Protein AF-A0A7S1QAI5-F1 (afdb_monomer)

InterPro domains:
  IPR000489 Pterin-binding domain [PF00809] (3-99)
  IPR011005 Dihydropteroate synthase-like superfamily [G3DSA:3.20.20.20] (1-99)
  IPR011005 Dihydropteroate synthase-like superfamily [SSF51717] (1-99)
  IPR050554 Methionine Synthase/Corrinoid [PTHR45833] (1-99)

Foldseek 3Di:
DPDDLQALVSLQVVLLVVLCCCCVPVVHDQLPAEDESEQAAPPPPDPSRPCRLVSSVNSVVVCCVNRPNHHYDYDLQNHCVSVPPPVVVSVVSSVVSVD

Mean predicted aligned error: 3.64 Å

pLDDT: mean 92.82, std 7.51, range [49.56, 97.62]

Structure (mmCIF, N/CA/C/O backbone):
data_AF-A0A7S1QAI5-F1
#
_entry.id   AF-A0A7S1QAI5-F1
#
loop_
_atom_site.group_PDB
_atom_site.id
_atom_site.type_symbol
_atom_site.label_atom_id
_atom_site.label_alt_id
_atom_site.label_comp_id
_atom_site.label_asym_id
_atom_site.label_entity_id
_atom_site.label_seq_id
_atom_site.pdbx_PDB_ins_code
_atom_site.Cartn_x
_atom_site.Cartn_y
_atom_site.Cartn_z
_atom_site.occupancy
_atom_site.B_iso_or_equiv
_atom_site.auth_seq_id
_atom_site.auth_comp_id
_atom_site.auth_asym_id
_atom_site.auth_atom_id
_atom_site.pdbx_PDB_model_num
ATOM 1 N N . GLU A 1 1 ? 2.004 20.059 6.669 1.00 49.56 1 GLU A N 1
ATOM 2 C CA . GLU A 1 1 ? 2.314 18.613 6.746 1.00 49.56 1 GLU A CA 1
ATOM 3 C C . GLU A 1 1 ? 3.721 18.375 6.203 1.00 49.56 1 GLU A C 1
ATOM 5 O O . GLU A 1 1 ? 4.149 19.158 5.364 1.00 49.56 1 GLU A O 1
ATOM 10 N N . GLN A 1 2 ? 4.462 17.381 6.707 1.00 57.97 2 GLN A N 1
ATOM 11 C CA . GLN A 1 2 ? 5.863 17.122 6.322 1.00 57.97 2 GLN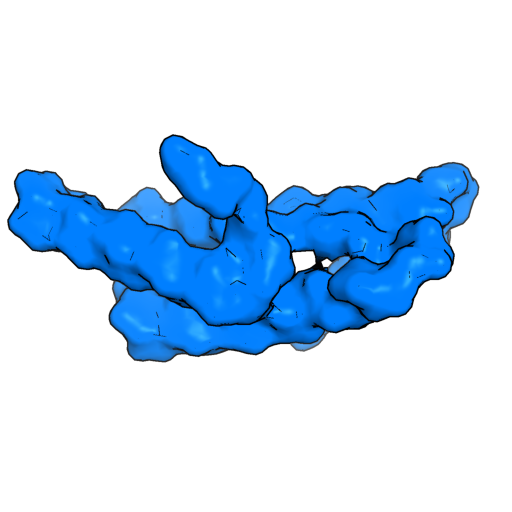 A CA 1
ATOM 12 C C . GLN A 1 2 ? 5.987 16.196 5.094 1.00 57.97 2 GLN A C 1
ATOM 14 O O . GLN A 1 2 ? 6.603 15.142 5.168 1.00 57.97 2 GLN A O 1
ATOM 19 N N . GLY A 1 3 ? 5.402 16.588 3.960 1.00 66.62 3 GLY A N 1
ATOM 20 C CA . GLY A 1 3 ? 5.604 15.884 2.686 1.00 66.62 3 GLY A CA 1
ATOM 21 C C . GLY A 1 3 ? 4.980 14.482 2.590 1.00 66.62 3 GLY A C 1
A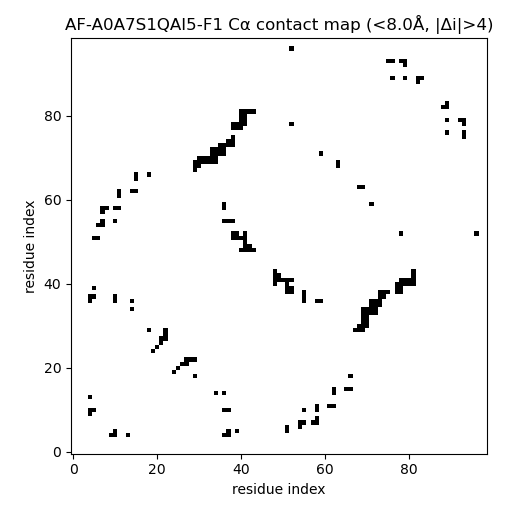TOM 22 O O . GLY A 1 3 ? 4.089 14.117 3.358 1.00 66.62 3 GLY A O 1
ATOM 23 N N . GLN A 1 4 ? 5.417 13.726 1.578 1.00 70.81 4 GLN A N 1
ATOM 24 C CA . GLN A 1 4 ? 4.887 12.410 1.209 1.00 70.81 4 GLN A CA 1
ATOM 25 C C . GLN A 1 4 ? 5.487 11.291 2.073 1.00 70.81 4 GLN A C 1
ATOM 27 O O . GLN A 1 4 ? 6.692 11.260 2.305 1.00 70.81 4 GLN A O 1
ATOM 32 N N . ALA A 1 5 ? 4.655 10.330 2.489 1.00 73.50 5 ALA A N 1
ATOM 33 C CA . ALA A 1 5 ? 5.083 9.141 3.229 1.00 73.50 5 ALA A CA 1
ATOM 34 C C . ALA A 1 5 ? 5.849 8.160 2.318 1.00 73.50 5 ALA A C 1
ATOM 36 O O . ALA A 1 5 ? 5.264 7.224 1.752 1.00 73.50 5 ALA A O 1
ATOM 37 N N . ALA A 1 6 ? 7.142 8.424 2.130 1.00 77.44 6 ALA A N 1
ATOM 38 C CA . ALA A 1 6 ? 8.019 7.633 1.273 1.00 77.44 6 ALA A CA 1
ATOM 39 C C . ALA A 1 6 ? 8.630 6.433 2.010 1.00 77.44 6 ALA A C 1
ATOM 41 O O . ALA A 1 6 ? 8.679 5.348 1.438 1.00 77.44 6 ALA A O 1
ATOM 42 N N . THR A 1 7 ? 9.022 6.601 3.277 1.00 86.88 7 THR A N 1
ATOM 43 C CA . THR A 1 7 ? 9.661 5.548 4.082 1.00 86.88 7 THR A CA 1
ATOM 44 C C . THR A 1 7 ? 8.644 4.622 4.744 1.00 86.88 7 THR A C 1
ATOM 46 O O . THR A 1 7 ? 7.478 4.981 4.947 1.00 86.88 7 THR A O 1
ATOM 49 N N . PHE A 1 8 ? 9.097 3.426 5.117 1.00 90.62 8 PHE A N 1
ATOM 50 C CA . PHE A 1 8 ? 8.338 2.470 5.921 1.00 90.62 8 PHE A CA 1
ATOM 51 C C . PHE A 1 8 ? 7.787 3.104 7.213 1.00 90.62 8 PHE A C 1
ATOM 53 O O . PHE A 1 8 ? 6.588 3.012 7.499 1.00 90.62 8 PHE A O 1
ATOM 60 N N . GLU A 1 9 ? 8.633 3.818 7.959 1.00 92.50 9 GLU A N 1
ATOM 61 C CA . GLU A 1 9 ? 8.284 4.439 9.238 1.00 92.50 9 GLU A CA 1
ATOM 62 C C . GLU A 1 9 ? 7.205 5.511 9.073 1.00 92.50 9 GLU A C 1
ATOM 64 O O . GLU A 1 9 ? 6.272 5.588 9.879 1.00 92.50 9 GLU A O 1
ATOM 69 N N . ASP A 1 10 ? 7.294 6.323 8.017 1.00 91.81 10 ASP A N 1
ATOM 70 C CA . ASP A 1 10 ? 6.308 7.368 7.762 1.00 91.81 10 ASP A CA 1
ATOM 71 C C . ASP A 1 10 ? 4.945 6.789 7.394 1.00 91.81 10 ASP A C 1
ATOM 73 O O . ASP A 1 10 ? 3.927 7.254 7.924 1.00 91.81 10 ASP A O 1
ATOM 77 N N . LYS A 1 11 ? 4.912 5.748 6.550 1.00 93.56 11 LYS A N 1
ATOM 78 C CA . LYS A 1 11 ? 3.669 5.054 6.170 1.00 93.56 11 LYS A CA 1
ATOM 79 C C . LYS A 1 11 ? 2.934 4.548 7.414 1.00 93.56 11 LYS A C 1
ATOM 81 O O . LYS A 1 11 ? 1.746 4.834 7.589 1.00 93.56 11 LYS A O 1
ATOM 86 N N . ILE A 1 12 ? 3.648 3.884 8.324 1.00 95.38 12 ILE A N 1
ATOM 87 C CA . ILE A 1 12 ? 3.081 3.359 9.574 1.00 95.38 12 ILE A CA 1
ATOM 88 C C . ILE A 1 12 ? 2.612 4.489 10.486 1.00 95.38 12 ILE A C 1
ATOM 90 O O . ILE A 1 12 ? 1.458 4.501 10.925 1.00 95.38 12 ILE A O 1
ATOM 94 N N . ARG A 1 13 ? 3.491 5.458 10.765 1.00 95.19 13 ARG A N 1
ATOM 95 C CA . ARG A 1 13 ? 3.222 6.562 11.696 1.00 95.19 13 ARG A CA 1
ATOM 96 C C . ARG A 1 13 ? 1.964 7.331 11.301 1.00 95.19 13 ARG A C 1
ATOM 98 O O . ARG A 1 13 ? 1.156 7.680 12.169 1.00 95.19 13 ARG A O 1
ATOM 105 N N . ILE A 1 14 ? 1.789 7.596 10.007 1.00 94.44 14 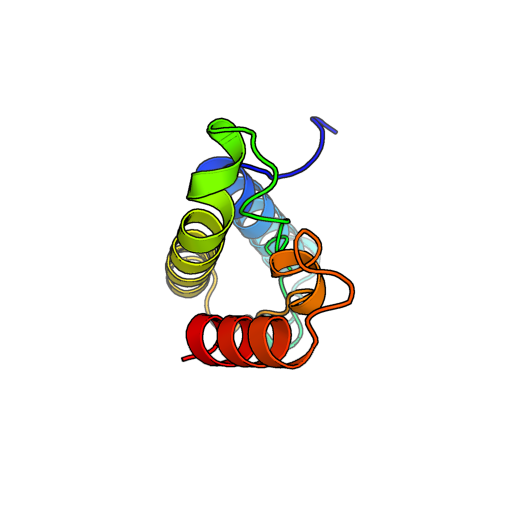ILE A N 1
ATOM 106 C CA . ILE A 1 14 ? 0.647 8.347 9.475 1.00 94.44 14 ILE A CA 1
ATOM 107 C C . ILE A 1 14 ? -0.638 7.516 9.536 1.00 94.44 14 ILE A C 1
ATOM 109 O O . ILE A 1 14 ? -1.652 8.022 10.032 1.00 94.44 14 ILE A O 1
ATOM 113 N N . CYS A 1 15 ? -0.609 6.248 9.118 1.00 95.88 15 CYS A N 1
ATOM 114 C CA . CYS A 1 15 ? -1.794 5.385 9.157 1.00 95.88 15 CYS A CA 1
ATOM 115 C C . CYS A 1 15 ? -2.258 5.128 10.596 1.00 95.88 15 CYS A C 1
ATOM 117 O O . CYS A 1 15 ? -3.430 5.327 10.909 1.00 95.88 15 CYS A O 1
ATOM 119 N N . GLN A 1 16 ? -1.343 4.812 11.517 1.00 96.12 16 GLN A N 1
ATOM 120 C CA . GLN A 1 16 ? -1.677 4.598 12.928 1.00 96.12 16 GLN A CA 1
ATOM 121 C C . GLN A 1 16 ? -2.236 5.858 13.595 1.00 96.12 16 GLN A C 1
ATOM 123 O O . GLN A 1 16 ? -3.178 5.787 14.389 1.00 96.12 16 GLN A O 1
ATOM 128 N N . ARG A 1 17 ? -1.676 7.035 13.284 1.00 95.69 17 ARG A N 1
ATOM 129 C CA . ARG A 1 17 ? -2.222 8.307 13.773 1.00 95.69 17 ARG A CA 1
ATOM 130 C C . ARG A 1 17 ? -3.640 8.527 13.247 1.00 95.69 17 ARG A C 1
ATOM 132 O O . ARG A 1 17 ? -4.506 8.908 14.030 1.00 95.69 17 ARG A O 1
ATOM 139 N N . SER A 1 18 ? -3.873 8.272 11.963 1.00 95.94 18 SER A N 1
ATOM 140 C CA . SER A 1 18 ? -5.187 8.426 11.328 1.00 95.94 18 SER A CA 1
ATOM 141 C C . SER A 1 18 ? -6.210 7.453 11.913 1.00 95.94 18 SER A C 1
ATOM 143 O O . SER A 1 18 ? -7.292 7.878 12.305 1.00 95.94 18 SER A O 1
ATOM 145 N N . TYR A 1 19 ? -5.831 6.186 12.101 1.00 97.06 19 TYR A N 1
ATOM 146 C CA . TYR A 1 19 ? -6.657 5.171 12.755 1.00 97.06 19 TYR A CA 1
ATOM 147 C C . TYR A 1 19 ? -7.096 5.611 14.156 1.00 97.06 19 TYR A C 1
ATOM 149 O O . TYR A 1 19 ? -8.284 5.593 14.470 1.00 97.06 19 TYR A O 1
ATOM 157 N N . ARG A 1 20 ? -6.155 6.085 14.989 1.00 96.38 20 ARG A N 1
ATOM 158 C CA . ARG A 1 20 ? -6.476 6.599 16.332 1.00 96.38 20 ARG A CA 1
ATOM 159 C C . ARG A 1 20 ? -7.434 7.785 16.283 1.00 96.38 20 ARG A C 1
ATOM 161 O O . ARG A 1 20 ? -8.350 7.853 17.090 1.00 96.38 20 ARG A O 1
ATOM 168 N N . LEU A 1 21 ? -7.245 8.716 15.349 1.00 96.44 21 LEU A N 1
ATOM 169 C CA . LEU A 1 21 ? -8.138 9.869 15.216 1.00 96.44 21 LEU A CA 1
ATOM 170 C C . LEU A 1 21 ? -9.556 9.444 14.815 1.00 96.44 21 LEU A C 1
ATOM 172 O O . LEU A 1 21 ? -10.510 9.886 15.450 1.00 96.44 21 LEU A O 1
ATOM 176 N N . LEU A 1 22 ? -9.687 8.563 13.821 1.00 96.94 22 LEU A N 1
ATOM 177 C CA . LEU A 1 22 ? -10.975 8.063 13.337 1.00 96.94 22 LEU A CA 1
ATOM 178 C C . LEU A 1 22 ? -11.716 7.257 14.414 1.00 96.94 22 LEU A C 1
ATOM 180 O O . LEU A 1 22 ? -12.899 7.489 14.650 1.00 96.94 22 LEU A O 1
ATOM 184 N N . ARG A 1 23 ? -11.015 6.368 15.128 1.00 95.38 23 ARG A N 1
ATOM 185 C CA . ARG A 1 23 ? -11.615 5.544 16.189 1.00 95.38 23 ARG A CA 1
ATOM 186 C C . ARG A 1 23 ? -11.941 6.348 17.443 1.00 95.38 23 ARG A C 1
ATOM 188 O O . ARG A 1 23 ? -13.039 6.231 17.966 1.00 95.38 23 ARG A O 1
ATOM 195 N N . SER A 1 24 ? -11.013 7.165 17.941 1.00 93.31 24 SER A N 1
ATOM 196 C CA . SER A 1 24 ? -11.185 7.818 19.245 1.00 93.31 24 SER A CA 1
ATOM 197 C C . SER A 1 24 ? -12.028 9.088 19.198 1.00 93.31 24 SER A C 1
ATOM 199 O O . SER A 1 24 ? -12.621 9.436 20.213 1.00 93.31 24 SER A O 1
ATOM 201 N N . LYS A 1 25 ? -12.060 9.815 18.072 1.00 92.19 25 LYS A N 1
ATOM 202 C CA . LYS A 1 25 ? -12.796 11.090 17.989 1.00 92.19 25 LYS A CA 1
ATOM 203 C C . LYS A 1 25 ? -14.144 10.982 17.293 1.00 92.19 25 LYS A C 1
ATOM 205 O O . LYS A 1 25 ? -15.008 11.807 17.562 1.00 92.19 25 LYS A O 1
ATOM 210 N N . LEU A 1 26 ? -14.293 10.024 16.380 1.00 92.94 26 LEU A N 1
ATOM 211 C CA . LEU A 1 26 ? -15.469 9.913 15.513 1.00 92.94 26 LEU A CA 1
ATOM 212 C C . LEU A 1 26 ? -16.200 8.574 15.668 1.00 92.94 26 LEU A C 1
ATOM 214 O O . LEU A 1 26 ? -17.211 8.382 15.005 1.00 92.94 26 LEU A O 1
ATOM 218 N N . ASP A 1 27 ? -15.673 7.657 16.491 1.00 93.62 27 ASP A N 1
ATOM 219 C CA . ASP A 1 27 ? -16.118 6.258 16.595 1.00 93.62 27 ASP A CA 1
ATOM 220 C C . ASP A 1 27 ? -16.359 5.597 15.227 1.00 93.62 27 ASP A C 1
ATOM 222 O O . ASP A 1 27 ? -17.306 4.848 15.002 1.00 93.62 27 ASP A O 1
ATOM 226 N N . PHE A 1 28 ? -15.480 5.901 14.272 1.00 96.94 28 PHE A N 1
ATOM 227 C CA . PHE A 1 28 ? -15.619 5.412 12.909 1.00 96.94 28 PHE A CA 1
ATOM 228 C C . PHE A 1 28 ? -15.431 3.893 12.881 1.00 96.94 28 PHE A C 1
ATOM 230 O O . PHE A 1 28 ? -14.505 3.370 13.509 1.00 96.94 28 PHE A O 1
ATOM 237 N N . ASN A 1 29 ? -16.280 3.169 12.159 1.00 96.88 29 ASN A N 1
ATOM 238 C CA . ASN A 1 29 ? -16.159 1.721 12.045 1.00 96.88 29 ASN A CA 1
ATOM 239 C C . ASN A 1 29 ? -14.855 1.360 11.301 1.00 96.88 29 ASN A C 1
ATOM 241 O O . ASN A 1 29 ? -14.651 1.817 10.177 1.00 96.88 29 ASN A O 1
ATOM 245 N N . PRO A 1 30 ? -13.952 0.553 11.891 1.00 96.62 30 PRO A N 1
ATOM 246 C CA . PRO A 1 30 ? -12.672 0.237 11.264 1.00 96.62 30 PRO A CA 1
ATOM 247 C C . PRO A 1 30 ? -12.809 -0.525 9.940 1.00 96.62 30 PRO A C 1
ATOM 249 O O . PRO A 1 30 ? -11.947 -0.362 9.082 1.00 96.62 30 PRO A O 1
ATOM 252 N N . ALA A 1 31 ? -13.893 -1.289 9.751 1.00 96.75 31 ALA A N 1
ATOM 253 C CA . ALA A 1 31 ? -14.167 -1.997 8.497 1.00 96.75 31 ALA A CA 1
ATOM 254 C C . ALA A 1 31 ? -14.394 -1.052 7.305 1.00 96.75 31 ALA A C 1
ATOM 256 O O . ALA A 1 31 ? -14.161 -1.442 6.164 1.00 96.75 31 ALA A O 1
ATOM 257 N N . ASP A 1 32 ? -14.777 0.197 7.581 1.00 97.25 32 ASP A N 1
ATOM 258 C CA . ASP A 1 32 ? -14.994 1.237 6.575 1.00 97.25 32 ASP A CA 1
ATOM 259 C C . ASP A 1 32 ? -13.719 2.064 6.306 1.00 97.25 32 ASP A C 1
ATOM 261 O O . ASP A 1 32 ? -13.726 2.992 5.495 1.00 97.25 32 ASP A O 1
ATOM 265 N N . ILE A 1 33 ? -12.601 1.752 6.977 1.00 97.56 33 ILE A N 1
ATOM 266 C CA . ILE A 1 33 ? -11.314 2.424 6.776 1.00 97.56 33 ILE A CA 1
ATOM 267 C C . ILE A 1 33 ? -10.506 1.667 5.721 1.00 97.56 33 ILE A C 1
ATOM 269 O O . ILE A 1 33 ? -10.144 0.502 5.907 1.00 97.56 33 ILE A O 1
ATOM 273 N N . ILE A 1 34 ? -10.152 2.369 4.644 1.00 97.50 34 ILE A N 1
ATOM 274 C CA . ILE A 1 34 ? -9.230 1.887 3.613 1.00 97.50 34 ILE A CA 1
ATOM 275 C C . ILE A 1 34 ? -7.973 2.755 3.648 1.00 97.50 34 ILE A C 1
ATOM 277 O O . ILE A 1 34 ? -8.039 3.953 3.370 1.00 97.50 34 ILE A O 1
ATOM 281 N N . PHE A 1 35 ? -6.827 2.163 3.978 1.00 96.94 35 PHE A N 1
ATOM 282 C CA . PHE A 1 35 ? -5.544 2.859 3.915 1.00 96.94 35 PHE A CA 1
ATOM 283 C C . PHE A 1 35 ? -4.873 2.680 2.556 1.00 96.94 35 PHE A C 1
ATOM 285 O O . PHE A 1 35 ? -4.711 1.558 2.080 1.00 96.94 35 PHE A O 1
ATOM 292 N N . ASP A 1 36 ? -4.414 3.789 1.978 1.00 94.50 36 ASP A N 1
ATOM 293 C CA . ASP A 1 36 ? -3.437 3.785 0.890 1.00 94.50 36 ASP A CA 1
ATOM 294 C C . ASP A 1 36 ? -2.051 4.094 1.468 1.00 94.50 36 ASP A C 1
ATOM 296 O O . ASP A 1 36 ? -1.808 5.177 2.004 1.00 94.50 36 ASP A O 1
ATOM 300 N N . CYS A 1 37 ? -1.145 3.117 1.398 1.00 90.69 37 CYS A N 1
ATOM 301 C CA . CYS A 1 37 ? 0.223 3.247 1.910 1.00 90.69 37 CYS A CA 1
ATOM 302 C C . CYS A 1 37 ? 1.199 3.812 0.862 1.00 90.69 37 CYS A C 1
ATOM 304 O O . CYS A 1 37 ? 2.410 3.728 1.054 1.00 90.69 37 CYS A O 1
ATOM 306 N N . ASN A 1 38 ? 0.695 4.400 -0.226 1.00 90.62 38 ASN A N 1
ATOM 307 C CA . ASN A 1 38 ? 1.425 4.950 -1.366 1.00 90.62 38 ASN A CA 1
ATOM 308 C C . ASN A 1 38 ? 2.318 3.920 -2.067 1.00 90.62 38 ASN A C 1
ATOM 310 O O . ASN A 1 38 ? 3.488 3.750 -1.710 1.00 90.62 38 ASN A O 1
ATOM 314 N N . VAL A 1 39 ? 1.792 3.296 -3.121 1.00 92.75 39 VAL A N 1
ATOM 315 C CA . VAL A 1 39 ? 2.611 2.557 -4.094 1.00 92.75 39 VAL A CA 1
ATOM 316 C C . VAL A 1 39 ? 3.398 3.567 -4.932 1.00 92.75 39 VAL A C 1
ATOM 318 O O . VAL A 1 39 ? 2.807 4.377 -5.653 1.00 92.75 39 VAL A O 1
ATOM 321 N N . LEU A 1 40 ? 4.727 3.533 -4.819 1.00 93.69 40 LEU A N 1
ATOM 322 C CA . LEU A 1 40 ? 5.639 4.449 -5.508 1.00 93.69 40 LEU A CA 1
ATOM 323 C C . LEU A 1 40 ? 6.398 3.739 -6.628 1.00 93.69 40 LEU A C 1
ATOM 325 O O . LEU A 1 40 ? 6.563 2.520 -6.622 1.00 93.69 40 LEU A O 1
ATOM 329 N N . THR A 1 41 ? 6.864 4.529 -7.590 1.00 94.75 41 THR A N 1
ATOM 330 C CA . THR A 1 41 ? 7.608 4.031 -8.749 1.00 94.75 41 THR A CA 1
ATOM 331 C C . THR A 1 41 ? 8.961 3.461 -8.331 1.00 94.75 41 THR A C 1
ATOM 333 O O . THR A 1 41 ? 9.719 4.136 -7.637 1.00 94.75 41 THR A O 1
ATOM 336 N N . ILE A 1 42 ? 9.293 2.264 -8.818 1.00 94.75 42 ILE A N 1
ATOM 337 C CA . ILE A 1 42 ? 10.619 1.647 -8.657 1.00 94.75 42 ILE A CA 1
ATOM 338 C C . ILE A 1 42 ? 11.400 1.651 -9.976 1.00 94.75 42 ILE A C 1
ATOM 340 O O . ILE A 1 42 ? 10.865 1.995 -11.033 1.00 94.75 42 ILE A O 1
ATOM 344 N N . ALA A 1 43 ? 12.677 1.259 -9.924 1.00 93.88 43 ALA A N 1
ATOM 345 C CA . ALA A 1 43 ? 13.562 1.191 -11.091 1.00 93.88 43 ALA A CA 1
ATOM 346 C C . ALA A 1 43 ? 13.687 2.527 -11.854 1.00 93.88 43 ALA A C 1
ATOM 348 O O . ALA A 1 43 ? 13.797 2.556 -13.076 1.00 93.88 43 ALA A O 1
ATOM 349 N N . THR A 1 44 ? 13.680 3.648 -11.132 1.00 93.62 44 THR A N 1
ATOM 350 C CA . THR A 1 44 ? 13.795 4.997 -11.715 1.00 93.62 44 THR A CA 1
ATOM 351 C C . THR A 1 44 ? 15.238 5.405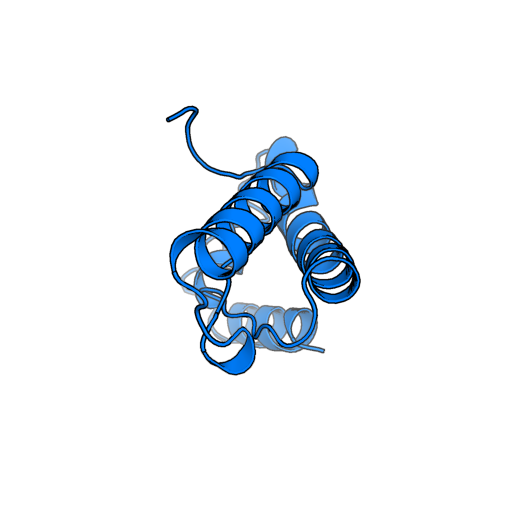 -12.037 1.00 93.62 44 THR A C 1
ATOM 353 O O . THR A 1 44 ? 15.466 6.532 -12.463 1.00 93.62 44 THR A O 1
ATOM 356 N N . GLY A 1 45 ? 16.223 4.543 -11.761 1.00 93.38 45 GLY A N 1
ATOM 357 C CA . GLY A 1 45 ? 17.654 4.874 -11.819 1.00 93.38 45 GLY A CA 1
ATOM 358 C C . GLY A 1 45 ? 18.206 5.562 -10.563 1.00 93.38 45 GLY A C 1
ATOM 359 O O . GLY A 1 45 ? 19.388 5.887 -10.528 1.00 93.38 45 GLY A O 1
ATOM 360 N N . LEU A 1 46 ? 17.376 5.753 -9.533 1.00 92.81 46 LEU A N 1
ATOM 361 C CA . LEU A 1 46 ? 17.747 6.378 -8.262 1.00 92.81 46 LEU A CA 1
ATOM 362 C C . LEU A 1 46 ? 17.789 5.311 -7.149 1.00 92.81 46 LEU A C 1
ATOM 364 O O . LEU A 1 46 ? 16.754 4.683 -6.901 1.00 92.81 46 LEU A O 1
ATOM 368 N N . PRO A 1 47 ? 18.947 5.056 -6.502 1.00 92.56 47 PRO A N 1
ATOM 369 C CA . PRO A 1 47 ? 19.088 4.006 -5.489 1.00 92.56 47 PRO A CA 1
ATOM 370 C C . PRO A 1 47 ? 18.096 4.100 -4.325 1.00 92.56 47 PRO A C 1
ATOM 372 O O . PRO A 1 47 ? 17.640 3.074 -3.820 1.00 92.56 47 PRO A O 1
ATOM 375 N N . GLU A 1 48 ? 17.723 5.314 -3.931 1.00 87.81 48 GLU A N 1
ATOM 376 C CA . GLU A 1 48 ? 16.757 5.603 -2.872 1.00 87.81 48 GLU A CA 1
ATOM 377 C C . GLU A 1 48 ? 15.352 5.043 -3.149 1.00 87.81 48 GLU A C 1
ATOM 379 O O . GLU A 1 48 ? 14.593 4.806 -2.213 1.00 87.81 48 GLU A O 1
ATOM 384 N N . HIS A 1 49 ? 14.999 4.786 -4.413 1.00 92.69 49 HIS A N 1
ATOM 385 C CA . HIS A 1 49 ? 13.680 4.272 -4.794 1.00 92.69 49 HIS A CA 1
ATOM 386 C C . HIS A 1 49 ? 13.619 2.740 -4.835 1.00 92.69 49 HIS A C 1
ATOM 388 O O . HIS A 1 49 ? 12.539 2.167 -4.982 1.00 92.69 49 HIS A O 1
ATOM 394 N N . ASN A 1 50 ? 14.754 2.048 -4.696 1.00 92.44 50 ASN A N 1
ATOM 395 C CA . ASN A 1 50 ? 14.801 0.586 -4.783 1.00 92.44 50 ASN A CA 1
ATOM 396 C C . ASN A 1 50 ? 14.011 -0.096 -3.653 1.00 92.44 50 ASN A C 1
ATOM 398 O O . ASN A 1 50 ? 13.476 -1.185 -3.849 1.00 92.44 50 ASN A O 1
ATOM 402 N N . GLY A 1 51 ? 13.917 0.556 -2.489 1.00 92.31 51 GLY A N 1
ATOM 403 C CA . GLY A 1 51 ? 13.207 0.046 -1.313 1.00 92.31 51 GLY A CA 1
ATOM 404 C C . GLY A 1 51 ? 11.686 0.218 -1.356 1.00 92.31 51 GLY A C 1
ATOM 405 O O . GLY A 1 51 ? 10.976 -0.475 -0.637 1.00 92.31 51 GLY A O 1
ATOM 406 N N . TYR A 1 52 ? 11.138 1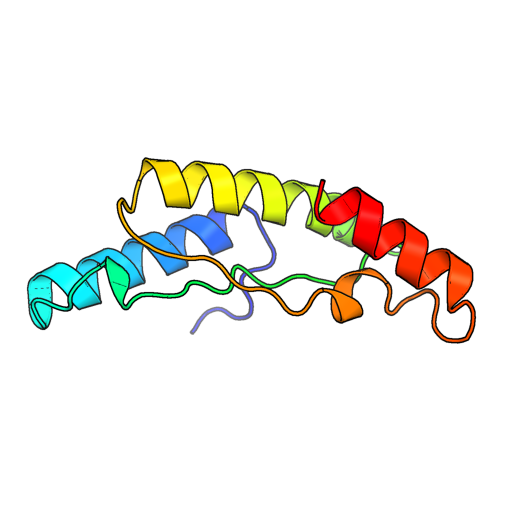.067 -2.229 1.00 94.31 52 TYR A N 1
ATOM 407 C CA . TYR A 1 52 ? 9.729 1.471 -2.124 1.00 94.31 52 TYR A CA 1
ATOM 408 C C . TYR A 1 52 ? 8.718 0.327 -2.229 1.00 94.31 52 TYR A C 1
ATOM 410 O O . TYR A 1 52 ? 7.680 0.364 -1.566 1.00 94.31 52 TYR A O 1
ATOM 418 N N . GLY A 1 53 ? 9.014 -0.695 -3.036 1.00 93.06 53 GLY A N 1
ATOM 419 C CA . GLY A 1 53 ? 8.148 -1.868 -3.149 1.00 93.06 53 GLY A CA 1
ATOM 420 C C . GLY A 1 53 ? 8.093 -2.675 -1.849 1.00 93.06 53 GLY A C 1
ATOM 421 O O . GLY A 1 53 ? 7.008 -3.000 -1.368 1.00 93.06 53 GLY A O 1
ATOM 422 N N . ILE A 1 54 ? 9.256 -2.953 -1.252 1.00 93.75 54 ILE A N 1
ATOM 423 C CA . ILE A 1 54 ? 9.331 -3.735 -0.014 1.00 93.75 54 ILE A CA 1
ATOM 424 C C . ILE A 1 54 ? 8.839 -2.926 1.192 1.00 93.75 54 ILE A C 1
ATOM 426 O O . ILE A 1 54 ? 8.144 -3.469 2.048 1.00 93.75 54 ILE A O 1
ATOM 430 N N . ASP A 1 55 ? 9.094 -1.616 1.210 1.00 94.06 55 ASP A N 1
ATOM 431 C CA . ASP A 1 55 ? 8.601 -0.707 2.245 1.00 94.06 55 ASP A CA 1
ATOM 432 C C . ASP A 1 55 ? 7.072 -0.666 2.276 1.00 94.06 55 ASP A C 1
ATOM 434 O O . ASP A 1 55 ? 6.480 -0.655 3.354 1.00 94.06 55 ASP A O 1
ATOM 438 N N . PHE A 1 56 ? 6.414 -0.684 1.110 1.00 94.44 56 PHE A N 1
ATOM 439 C CA . PHE A 1 56 ? 4.956 -0.787 1.034 1.00 94.44 56 PHE A CA 1
ATOM 440 C C . PHE A 1 56 ? 4.452 -2.105 1.633 1.00 94.44 56 PHE A C 1
ATOM 442 O O . PHE A 1 56 ? 3.576 -2.077 2.497 1.00 94.44 56 PHE A O 1
ATOM 449 N N . ILE A 1 57 ? 5.012 -3.247 1.213 1.00 94.50 57 ILE A N 1
ATOM 450 C CA . ILE A 1 57 ? 4.584 -4.576 1.683 1.00 94.50 57 ILE A CA 1
ATOM 451 C C . ILE A 1 57 ? 4.748 -4.685 3.203 1.00 94.50 57 ILE A C 1
ATOM 453 O O . ILE A 1 57 ? 3.810 -5.057 3.914 1.00 94.50 57 ILE A O 1
ATOM 457 N N . ASN A 1 58 ? 5.915 -4.289 3.714 1.00 95.81 58 ASN A N 1
ATOM 458 C CA . ASN A 1 58 ? 6.203 -4.3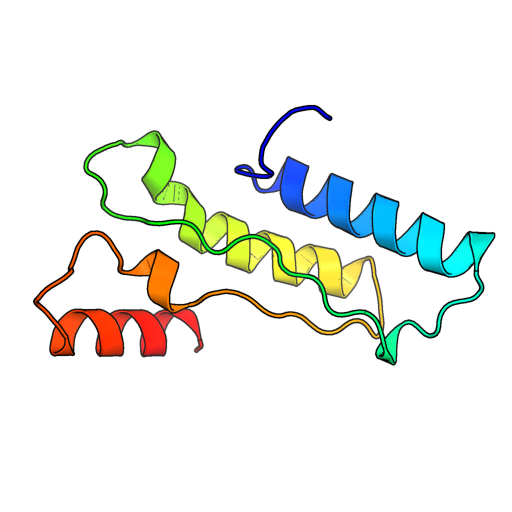14 5.142 1.00 95.81 58 ASN A CA 1
ATOM 459 C C . ASN A 1 58 ? 5.277 -3.366 5.915 1.00 95.81 58 ASN A C 1
ATOM 461 O O . ASN A 1 58 ? 4.761 -3.736 6.972 1.00 95.81 58 ASN A O 1
ATOM 465 N N . ALA A 1 59 ? 5.031 -2.156 5.400 1.00 96.00 59 ALA A N 1
ATOM 466 C CA . ALA A 1 59 ? 4.147 -1.196 6.055 1.00 96.00 59 ALA A CA 1
ATOM 467 C C . ALA A 1 59 ? 2.708 -1.721 6.127 1.00 96.00 59 ALA A C 1
ATOM 469 O O . ALA A 1 59 ? 2.088 -1.636 7.185 1.00 96.00 59 ALA A O 1
ATOM 470 N N . VAL A 1 60 ? 2.186 -2.315 5.048 1.00 95.88 60 VAL A N 1
ATOM 471 C CA . VAL A 1 60 ? 0.851 -2.935 5.039 1.00 95.88 60 VAL A CA 1
ATOM 472 C C . VAL A 1 60 ? 0.759 -4.050 6.082 1.00 95.88 60 VAL A C 1
ATOM 474 O O . VAL A 1 60 ? -0.216 -4.096 6.836 1.00 95.88 60 VAL A O 1
ATOM 477 N N . ALA A 1 61 ? 1.774 -4.914 6.180 1.00 96.19 61 ALA A N 1
ATOM 478 C CA . ALA A 1 61 ? 1.809 -5.983 7.178 1.00 96.19 61 ALA A CA 1
ATOM 479 C C . ALA A 1 61 ? 1.766 -5.433 8.617 1.00 96.19 61 ALA A C 1
ATOM 481 O O . ALA A 1 61 ? 0.961 -5.879 9.441 1.00 96.19 61 ALA A O 1
ATOM 482 N N . GLU A 1 62 ? 2.575 -4.417 8.911 1.00 97.56 62 GLU A N 1
ATOM 483 C CA . GLU A 1 62 ? 2.658 -3.818 10.244 1.00 97.56 62 GLU A CA 1
ATOM 484 C C . GLU A 1 62 ? 1.407 -3.001 10.611 1.00 97.56 62 GLU A C 1
ATOM 486 O O . GLU A 1 62 ? 0.907 -3.069 11.740 1.00 97.56 62 GLU A O 1
ATOM 491 N N . ILE A 1 63 ? 0.835 -2.265 9.656 1.00 96.94 63 ILE A N 1
ATOM 492 C CA . ILE A 1 63 ? -0.422 -1.536 9.863 1.00 96.94 63 ILE A CA 1
ATOM 493 C C . ILE A 1 63 ? -1.561 -2.527 10.084 1.00 96.94 63 ILE A C 1
ATOM 495 O O . ILE A 1 63 ? -2.356 -2.323 10.992 1.00 96.94 63 ILE A O 1
ATOM 499 N N . ARG A 1 64 ? -1.626 -3.639 9.343 1.00 96.25 64 ARG A N 1
ATOM 500 C CA . ARG A 1 64 ? -2.661 -4.662 9.560 1.00 96.25 64 ARG A CA 1
ATOM 501 C C . ARG A 1 64 ? -2.584 -5.263 10.966 1.00 96.25 64 ARG A C 1
ATOM 503 O O . ARG A 1 64 ? -3.620 -5.538 11.567 1.00 96.25 64 ARG A O 1
ATOM 510 N N . ARG A 1 65 ? -1.373 -5.424 11.509 1.00 96.94 65 ARG A N 1
ATOM 5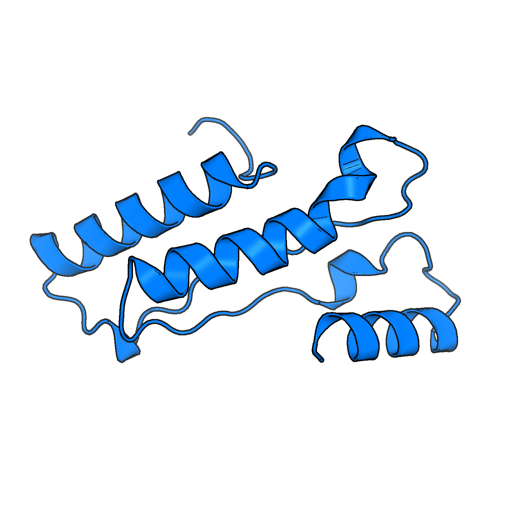11 C CA . ARG A 1 65 ? -1.142 -5.903 12.881 1.00 96.94 65 ARG A CA 1
ATOM 512 C C . ARG A 1 65 ? -1.570 -4.885 13.943 1.00 96.94 65 ARG A C 1
ATOM 514 O O . ARG A 1 65 ? -2.074 -5.271 14.994 1.00 96.94 65 ARG A O 1
ATOM 521 N N . THR A 1 66 ? -1.346 -3.597 13.693 1.00 97.25 66 THR A N 1
ATOM 522 C CA . THR A 1 66 ? -1.534 -2.521 14.687 1.00 97.25 66 THR A CA 1
ATOM 523 C C . THR A 1 66 ? -2.861 -1.763 14.558 1.00 97.25 66 THR A C 1
ATOM 525 O O . THR A 1 66 ? -3.299 -1.115 15.509 1.00 97.25 66 THR A O 1
ATOM 528 N N . CYS A 1 67 ? -3.533 -1.868 13.414 1.00 97.12 67 CYS A N 1
ATOM 529 C CA . CYS A 1 67 ? -4.822 -1.264 13.092 1.00 97.12 67 CYS A CA 1
ATOM 530 C C . CYS A 1 67 ? -5.774 -2.370 12.602 1.00 97.12 67 CYS A C 1
ATOM 532 O O . CYS A 1 67 ? -5.897 -2.588 11.396 1.00 97.12 67 CYS A O 1
ATOM 534 N N . PRO A 1 68 ? -6.417 -3.119 13.515 1.00 95.88 68 PRO A N 1
ATOM 535 C CA . PRO A 1 68 ? -7.248 -4.256 13.140 1.00 95.88 68 PRO A CA 1
ATOM 536 C C . PRO A 1 68 ? -8.503 -3.828 12.370 1.00 95.88 68 PRO A C 1
ATOM 538 O O . PRO A 1 68 ? -8.998 -2.711 12.521 1.00 95.88 68 PRO A O 1
ATOM 541 N N . CYS A 1 69 ? -9.035 -4.760 11.577 1.00 96.06 69 CYS A N 1
ATOM 542 C CA . CYS A 1 69 ? -10.264 -4.623 10.786 1.00 96.06 69 CYS A CA 1
ATOM 543 C C . CYS A 1 69 ? -10.229 -3.587 9.651 1.00 96.06 69 CYS A C 1
ATOM 545 O O . CYS A 1 69 ? -11.254 -3.396 9.011 1.00 96.06 69 CYS A O 1
ATOM 547 N N . VAL A 1 70 ? -9.085 -2.963 9.361 1.00 97.62 70 VAL A N 1
ATOM 548 C CA . VAL A 1 70 ? -8.947 -2.055 8.211 1.00 97.62 70 VAL A CA 1
ATOM 549 C C . VAL A 1 70 ? -8.675 -2.812 6.910 1.00 97.62 70 VAL A C 1
ATOM 551 O O . VAL A 1 70 ? -8.132 -3.925 6.903 1.00 97.62 70 VAL A O 1
ATOM 554 N N . SER A 1 71 ? -9.004 -2.165 5.798 1.00 97.12 71 SER A N 1
ATOM 555 C CA . SER A 1 71 ? -8.663 -2.606 4.446 1.00 97.12 71 SER A CA 1
ATOM 556 C C . SER A 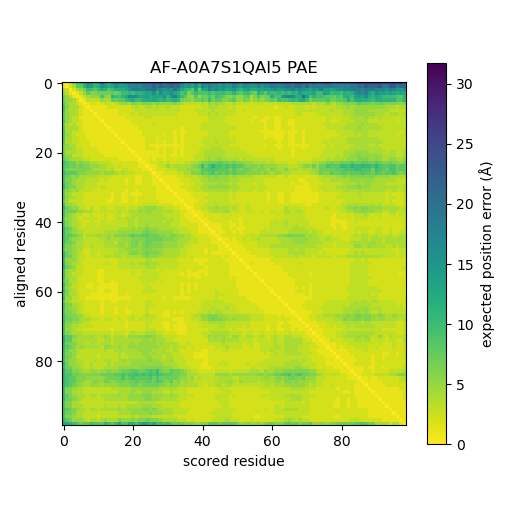1 71 ? -7.526 -1.767 3.861 1.00 97.12 71 SER A C 1
ATOM 558 O O . SER A 1 71 ? -7.200 -0.691 4.363 1.00 97.12 71 SER A O 1
ATOM 560 N N . PHE A 1 72 ? -6.912 -2.260 2.786 1.00 96.12 72 PHE A N 1
ATOM 561 C CA . PHE A 1 72 ? -5.799 -1.593 2.113 1.00 96.12 72 PHE A CA 1
ATOM 562 C C . PHE A 1 72 ? -6.091 -1.434 0.629 1.00 96.12 72 PHE A C 1
ATOM 564 O O . PHE A 1 72 ? -6.704 -2.304 0.013 1.00 96.12 72 PHE A O 1
ATOM 571 N N . SER A 1 73 ? -5.622 -0.328 0.069 1.00 94.75 73 SER A N 1
ATOM 572 C CA . SER A 1 73 ? -5.628 -0.049 -1.361 1.00 94.75 73 SER A CA 1
ATOM 573 C C . SER A 1 73 ? -4.270 0.517 -1.772 1.00 94.75 73 SER A C 1
ATOM 575 O O . SER A 1 73 ? -3.443 0.875 -0.932 1.00 94.75 73 SER A O 1
ATOM 577 N N . GLY A 1 74 ? -4.025 0.574 -3.074 1.00 91.75 74 GLY A N 1
ATOM 578 C CA . GLY A 1 74 ? -2.828 1.183 -3.625 1.00 91.75 74 GLY A CA 1
ATOM 579 C C . GLY A 1 74 ? -2.887 1.265 -5.142 1.00 91.75 74 GLY A C 1
ATOM 580 O O . GLY A 1 74 ? -3.328 0.335 -5.819 1.00 91.75 74 GLY A O 1
ATOM 581 N N . GLY A 1 75 ? -2.416 2.382 -5.692 1.00 93.25 75 GLY A N 1
ATOM 582 C CA . GLY A 1 75 ? -2.300 2.585 -7.137 1.00 93.25 75 GLY A CA 1
ATOM 583 C C . GLY A 1 75 ? -1.213 1.710 -7.768 1.00 93.25 75 GLY A C 1
ATOM 584 O O . GLY A 1 75 ? -0.115 2.191 -8.033 1.00 93.25 75 GLY A O 1
ATOM 585 N N . LEU A 1 76 ? -1.517 0.439 -8.044 1.00 91.75 76 LEU A N 1
ATOM 586 C CA . LEU A 1 76 ? -0.551 -0.564 -8.517 1.00 91.75 76 LEU A CA 1
ATOM 587 C C . LEU A 1 76 ? 0.234 -0.136 -9.769 1.00 91.75 76 LEU A C 1
ATOM 589 O O . LEU A 1 76 ? 1.443 -0.334 -9.851 1.00 91.75 76 LEU A O 1
ATOM 593 N N . SER A 1 77 ? -0.436 0.538 -10.707 1.00 92.12 77 SER A N 1
ATOM 594 C CA . SER A 1 77 ? 0.166 1.051 -11.946 1.00 92.12 77 SER A CA 1
ATOM 595 C C . SER A 1 77 ? 1.317 2.039 -11.735 1.00 92.12 77 SER A C 1
ATOM 597 O O . SER A 1 77 ? 2.102 2.240 -12.666 1.00 92.12 77 SER A O 1
ATOM 599 N N . ASN A 1 78 ? 1.424 2.655 -10.550 1.00 94.00 78 ASN A N 1
ATOM 600 C CA . ASN A 1 78 ? 2.523 3.555 -10.204 1.00 94.00 78 ASN A CA 1
ATOM 601 C C . ASN A 1 78 ? 3.842 2.793 -10.052 1.00 94.00 78 ASN A C 1
ATOM 603 O O . ASN A 1 78 ? 4.879 3.302 -10.464 1.00 94.00 78 ASN A O 1
ATOM 607 N N . LEU A 1 79 ? 3.808 1.557 -9.539 1.00 94.56 79 LEU A N 1
ATOM 608 C CA . LEU A 1 79 ? 5.000 0.732 -9.321 1.00 94.56 79 LEU A CA 1
ATOM 609 C C . LEU A 1 79 ? 5.832 0.588 -10.602 1.00 94.56 79 LEU A C 1
ATOM 611 O O . LEU A 1 79 ? 7.055 0.708 -10.588 1.00 94.56 79 LEU A O 1
ATOM 615 N N . SER A 1 80 ? 5.145 0.360 -11.721 1.00 95.31 80 SER A N 1
ATOM 616 C CA . SER A 1 80 ? 5.734 0.020 -13.016 1.00 95.31 80 SER A CA 1
ATOM 617 C C . SER A 1 80 ? 5.865 1.216 -13.968 1.00 95.31 80 SER A C 1
ATOM 619 O O . SER A 1 80 ? 6.062 1.037 -15.173 1.00 95.31 80 SER A O 1
ATOM 621 N N . PHE A 1 81 ? 5.746 2.449 -13.463 1.00 94.94 81 PHE A N 1
ATOM 622 C CA . PHE A 1 81 ? 5.758 3.661 -14.288 1.00 94.94 81 PHE A CA 1
ATOM 623 C C . PHE A 1 81 ? 7.051 3.821 -15.105 1.00 94.94 81 PHE A C 1
ATOM 625 O O . PHE A 1 81 ? 6.993 4.277 -16.248 1.00 94.94 81 PHE A O 1
ATOM 632 N N . SER A 1 82 ? 8.195 3.380 -14.572 1.00 94.38 82 SER A N 1
ATOM 633 C CA . SER A 1 82 ? 9.495 3.391 -15.267 1.00 94.38 82 SER A CA 1
ATOM 634 C C . SER A 1 82 ? 9.520 2.542 -16.546 1.00 94.38 82 SER A C 1
ATOM 636 O O . SER A 1 82 ? 10.386 2.733 -17.391 1.00 94.38 82 SER A O 1
ATOM 638 N N . PHE A 1 83 ? 8.553 1.637 -16.724 1.00 94.50 83 PHE A N 1
ATOM 639 C CA . PHE A 1 83 ? 8.470 0.702 -17.851 1.00 94.50 83 PHE A CA 1
ATOM 640 C C . PHE A 1 83 ? 7.301 1.010 -18.796 1.00 94.50 83 PHE A C 1
ATOM 642 O O . PHE A 1 83 ? 6.759 0.121 -19.458 1.00 94.50 83 PHE A O 1
ATOM 649 N N . ARG A 1 84 ? 6.860 2.273 -18.857 1.00 92.19 84 ARG A N 1
ATOM 650 C CA . ARG A 1 84 ? 5.834 2.720 -19.812 1.00 92.19 84 ARG A CA 1
ATOM 651 C C . ARG A 1 84 ? 6.190 2.300 -21.242 1.00 92.19 84 ARG A C 1
ATOM 653 O O . ARG A 1 84 ? 7.311 2.492 -21.694 1.00 92.19 84 ARG A O 1
ATOM 660 N N . GLY A 1 85 ? 5.209 1.734 -21.944 1.00 93.62 85 GLY A N 1
ATOM 661 C CA . GLY A 1 85 ? 5.386 1.158 -23.282 1.00 93.62 85 GLY A CA 1
ATOM 662 C C . GLY A 1 85 ? 5.677 -0.348 -23.289 1.00 93.62 85 GLY A C 1
ATOM 663 O O . GLY A 1 85 ? 5.459 -0.988 -24.311 1.00 93.62 85 GLY A O 1
ATOM 664 N N . LEU A 1 86 ? 6.071 -0.943 -22.155 1.00 94.88 86 LEU A N 1
ATOM 665 C CA . LEU A 1 86 ? 6.330 -2.382 -22.015 1.00 94.88 86 LEU A CA 1
ATOM 666 C C . LEU A 1 86 ? 5.216 -3.074 -21.216 1.00 94.88 86 LEU A C 1
ATOM 668 O O . LEU A 1 86 ? 5.439 -3.555 -20.107 1.00 94.88 86 LEU A O 1
ATOM 672 N N . ASN A 1 87 ? 3.996 -3.110 -21.759 1.00 94.31 87 ASN A N 1
ATOM 673 C CA . ASN A 1 87 ? 2.813 -3.581 -21.019 1.00 94.31 87 ASN A CA 1
ATOM 674 C C . ASN A 1 87 ? 2.963 -5.006 -20.460 1.00 94.31 87 ASN A C 1
ATOM 676 O O . ASN A 1 87 ? 2.622 -5.226 -19.305 1.00 94.31 87 ASN A O 1
ATOM 680 N N . SER A 1 88 ? 3.565 -5.935 -21.211 1.00 96.44 88 SER A N 1
ATOM 681 C CA . SER A 1 88 ? 3.802 -7.308 -20.738 1.00 96.44 88 SER A CA 1
ATOM 682 C C . SER A 1 88 ? 4.674 -7.366 -19.480 1.00 96.44 88 SER A C 1
ATOM 684 O O . SER A 1 88 ? 4.392 -8.134 -18.563 1.00 96.44 88 SER A O 1
ATOM 686 N N . LEU A 1 89 ? 5.711 -6.526 -19.403 1.00 95.12 89 LEU A N 1
ATOM 687 C CA . LEU A 1 89 ? 6.560 -6.421 -18.218 1.00 95.12 89 LEU A CA 1
ATOM 688 C C . LEU A 1 89 ? 5.798 -5.787 -17.052 1.00 95.12 89 LEU A C 1
ATOM 690 O O . LEU A 1 89 ? 5.890 -6.266 -15.925 1.00 95.12 89 LEU A O 1
ATOM 694 N N . ARG A 1 90 ? 5.021 -4.733 -17.320 1.00 96.88 90 ARG A N 1
ATOM 695 C CA . ARG A 1 90 ? 4.222 -4.057 -16.291 1.00 96.88 90 ARG A CA 1
ATOM 696 C C . ARG A 1 90 ? 3.203 -5.008 -15.662 1.00 96.88 90 ARG A C 1
ATOM 698 O O . ARG A 1 90 ? 3.123 -5.068 -14.441 1.00 96.88 90 ARG A O 1
ATOM 705 N N . ASP A 1 91 ? 2.498 -5.793 -16.471 1.00 95.25 91 ASP A N 1
ATOM 706 C CA . ASP A 1 91 ? 1.511 -6.768 -15.995 1.00 95.25 91 ASP A CA 1
ATOM 707 C C . ASP A 1 91 ? 2.161 -7.897 -15.179 1.00 95.25 91 ASP A C 1
ATOM 709 O O . ASP A 1 91 ? 1.628 -8.307 -14.143 1.00 95.25 91 ASP A O 1
ATOM 713 N N . ALA A 1 92 ? 3.354 -8.349 -15.581 1.00 96.31 92 ALA A N 1
ATOM 714 C CA . ALA A 1 92 ? 4.138 -9.303 -14.800 1.00 96.31 92 ALA A CA 1
ATOM 715 C C . ALA A 1 92 ? 4.550 -8.720 -13.436 1.00 96.31 92 ALA A C 1
ATOM 717 O O . ALA A 1 92 ? 4.362 -9.371 -12.409 1.00 96.31 92 ALA A O 1
ATOM 718 N N . MET A 1 93 ? 5.040 -7.475 -13.398 1.00 95.81 93 MET A N 1
ATOM 719 C CA . MET A 1 93 ? 5.381 -6.789 -12.144 1.00 95.81 93 MET A CA 1
ATOM 720 C C . MET A 1 93 ? 4.166 -6.638 -11.226 1.00 95.81 93 MET A C 1
ATOM 722 O O . MET A 1 93 ? 4.274 -6.878 -10.028 1.00 95.81 93 MET A O 1
ATOM 726 N N . HIS A 1 94 ? 3.013 -6.256 -11.779 1.00 95.31 94 HIS A N 1
ATOM 727 C CA . HIS A 1 94 ? 1.765 -6.131 -11.029 1.00 95.31 94 HIS A CA 1
ATOM 728 C C . HIS A 1 94 ? 1.348 -7.464 -10.401 1.00 95.31 94 HIS A C 1
ATOM 730 O O . HIS A 1 94 ? 0.973 -7.498 -9.233 1.00 95.31 94 HIS A O 1
ATOM 736 N N . SER A 1 95 ? 1.459 -8.557 -11.159 1.00 95.12 95 SER A N 1
ATOM 737 C CA . SER A 1 95 ? 1.112 -9.900 -10.685 1.00 95.12 95 SER A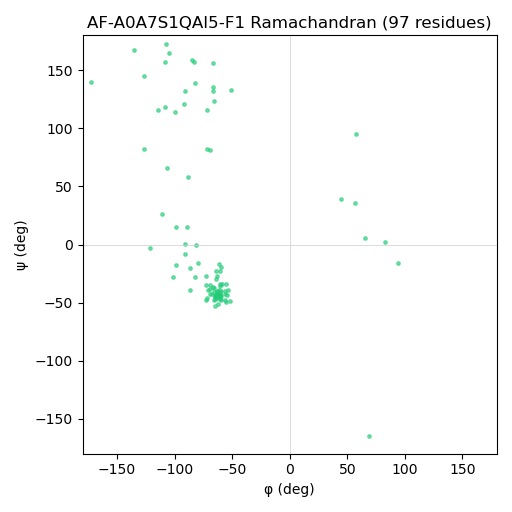 CA 1
ATOM 738 C C . SER A 1 95 ? 2.030 -10.353 -9.549 1.00 95.12 95 SER A C 1
ATOM 740 O O . SER A 1 95 ? 1.545 -10.847 -8.538 1.00 95.12 95 SER A O 1
ATOM 742 N N . VAL A 1 96 ? 3.342 -10.129 -9.683 1.00 95.12 96 VAL A N 1
ATOM 743 C CA . VAL A 1 96 ? 4.331 -10.467 -8.645 1.00 95.12 96 VAL A CA 1
ATOM 744 C C . VAL A 1 96 ? 4.150 -9.614 -7.392 1.00 95.12 96 VAL A C 1
ATOM 746 O O . VAL A 1 96 ? 4.337 -10.108 -6.293 1.00 95.12 96 VAL A O 1
ATOM 749 N N . PHE A 1 97 ? 3.785 -8.340 -7.535 1.00 94.38 97 PHE A N 1
ATOM 750 C CA . PHE A 1 97 ? 3.602 -7.452 -6.387 1.00 94.38 97 PHE A CA 1
ATOM 751 C C . PHE A 1 97 ? 2.337 -7.759 -5.570 1.00 94.38 97 PHE A C 1
ATOM 753 O O . PHE A 1 97 ? 2.282 -7.434 -4.388 1.00 94.38 97 PHE A O 1
ATOM 760 N N . LEU A 1 98 ? 1.308 -8.338 -6.197 1.00 92.44 98 LEU A N 1
ATOM 761 C CA . LEU A 1 98 ? 0.050 -8.692 -5.533 1.00 92.44 98 LEU A CA 1
ATOM 762 C C . LEU A 1 98 ? 0.062 -10.072 -4.858 1.00 92.44 98 LEU A C 1
ATOM 764 O O . LEU A 1 98 ? -0.812 -10.316 -4.025 1.00 92.44 98 LEU A O 1
ATOM 768 N N . TYR A 1 99 ? 0.975 -10.963 -5.253 1.00 88.12 99 TYR A N 1
ATOM 769 C CA . TYR A 1 99 ? 1.071 -12.341 -4.762 1.00 88.12 99 TYR A CA 1
ATOM 770 C C . TYR A 1 99 ? 1.995 -12.443 -3.545 1.00 88.12 99 TYR A C 1
ATOM 772 O O . TYR A 1 99 ? 1.580 -13.080 -2.551 1.00 88.12 99 TYR A O 1
#

Secondary structure (DSSP, 8-state):
------SHHHHHHHHHHHHHHHHHHH---GGG-EEE-------SS-GGGTTHHHHHHHHHHHHHHHSTT-EEE--GGGTTGGGTT-HHHHHHHHHHHH-

Radius of gyration: 14.84 Å; Cα contacts (8 Å, |Δi|>4): 116; chains: 1; bounding box: 35×31×42 Å

Sequence (99 aa):
EQGQAATFEDKIRICQRSYRLLRSKLDFNPADIIFDCNVLTIATGLPEHNGYGIDFINAVAEIRRTCPCVSFSGGLSNLSFSFRGLNSLRDAMHSVFLY

Nearest PDB structures (foldseek):
  3k13-assembly2_B  TM=9.919E-01  e=9.204E-09  Bacteroides thetaiotaomicron
  4ccz-assembly1_A  TM=9.970E-01  e=1.967E-07  Homo sapiens
  5voo-assembly4_D  TM=9.433E-01  e=1.128E-04  Thermus thermophilus HB8
  8ssc-assembly1_A  TM=9.420E-01  e=1.415E-04  Thermus thermophilus HB8
  8g3h-assembly1_A  TM=9.091E-01  e=4.600E-02  Thermus filiformis

Solvent-accessible surface area (backbone atoms only — not comparable to full-atom values): 5707 Å² total; per-residue (Å²): 131,91,75,78,54,72,50,41,67,47,33,36,55,52,51,55,52,50,51,50,48,40,43,76,75,65,66,47,62,42,72,78,38,68,46,65,56,57,53,44,53,30,79,74,86,47,78,86,34,65,50,34,63,58,31,36,56,52,26,52,55,53,39,52,73,76,44,65,63,50,43,77,52,62,56,64,73,36,35,41,52,68,45,71,91,40,61,72,59,38,53,52,52,50,53,63,73,73,106

Organism: Alexandrium catenella (NCBI:txid2925)